Protein AF-A0A6V7VGF7-F1 (afdb_monomer_lite)

Foldseek 3Di:
DDDDDDDDDDDDDDPVPPPDDPPDPPPDDDDDDDDDDPPVVVVVVVVVVVVVVVVVVVVVVVVVVVVVVVVVVVVVVVVVVVVVVVVVVVVVVVVVVVVVVVVLVVLQCPQPVRVPDPDDDDSVVSVVSSVVVVVVVCVVVVVVPPDDDD

Radius of gyration: 42.79 Å; chains: 1; bounding box: 87×31×119 Å

Structure (mmCIF, N/CA/C/O backbone):
data_AF-A0A6V7VGF7-F1
#
_entry.id   AF-A0A6V7VGF7-F1
#
loop_
_atom_site.group_PDB
_atom_site.id
_atom_site.type_symbol
_atom_site.label_atom_id
_atom_site.label_alt_id
_atom_site.label_comp_id
_atom_site.label_asym_id
_atom_site.label_entity_id
_atom_site.label_seq_id
_atom_site.pdbx_PDB_ins_code
_atom_site.Cartn_x
_atom_site.Cartn_y
_atom_site.Cartn_z
_atom_site.occupancy
_atom_site.B_iso_or_equiv
_atom_site.auth_seq_id
_atom_site.auth_comp_id
_atom_site.auth_asym_id
_atom_site.auth_atom_id
_atom_site.pdbx_PDB_model_num
ATOM 1 N N . MET A 1 1 ? 44.207 3.862 8.317 1.00 45.53 1 MET A N 1
ATOM 2 C CA . MET A 1 1 ? 43.691 4.958 7.469 1.00 45.53 1 ME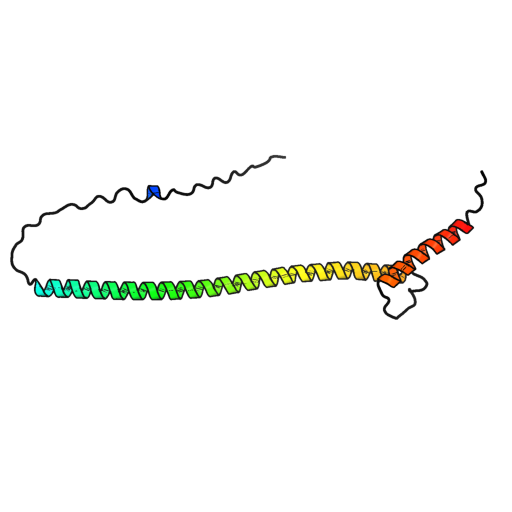T A CA 1
ATOM 3 C C . MET A 1 1 ? 44.856 5.539 6.685 1.00 45.53 1 MET A C 1
ATOM 5 O O . MET A 1 1 ? 45.534 6.426 7.179 1.00 45.53 1 MET A O 1
ATOM 9 N N . SER A 1 2 ? 45.141 4.986 5.508 1.00 40.09 2 SER A N 1
ATOM 10 C CA . SER A 1 2 ? 46.191 5.463 4.602 1.00 40.09 2 SER A CA 1
ATOM 11 C C . SER A 1 2 ? 45.536 5.858 3.277 1.00 40.09 2 SER A C 1
ATOM 13 O O . SER A 1 2 ? 45.080 5.012 2.512 1.00 40.09 2 SER A O 1
ATOM 15 N N . ASN A 1 3 ? 45.419 7.169 3.061 1.00 40.66 3 ASN A N 1
ATOM 16 C CA . ASN A 1 3 ? 44.815 7.776 1.879 1.00 40.66 3 ASN A CA 1
ATOM 17 C C . ASN A 1 3 ? 45.787 7.696 0.694 1.00 40.66 3 ASN A C 1
ATOM 19 O O . ASN A 1 3 ? 46.824 8.353 0.701 1.00 40.66 3 ASN A O 1
ATOM 23 N N . PHE A 1 4 ? 45.436 6.923 -0.334 1.00 44.09 4 PHE A N 1
ATOM 24 C CA . PHE A 1 4 ? 46.126 6.930 -1.623 1.00 44.09 4 PHE A CA 1
ATOM 25 C C . PHE A 1 4 ? 45.481 8.001 -2.519 1.00 44.09 4 PHE A C 1
ATOM 27 O O . PHE A 1 4 ? 44.422 7.787 -3.109 1.00 44.09 4 PHE A O 1
ATOM 34 N N . LEU A 1 5 ? 46.092 9.185 -2.578 1.00 41.75 5 LEU A N 1
ATOM 35 C CA . LEU A 1 5 ? 45.744 10.246 -3.526 1.00 41.75 5 LEU A CA 1
ATOM 36 C C . LEU A 1 5 ? 46.380 9.923 -4.887 1.00 41.75 5 LEU A C 1
ATOM 38 O O . LEU A 1 5 ? 47.570 10.140 -5.094 1.00 41.75 5 LEU A O 1
ATOM 42 N N . LEU A 1 6 ? 45.584 9.400 -5.820 1.00 41.28 6 LEU A N 1
ATOM 43 C CA . LEU A 1 6 ? 45.957 9.286 -7.231 1.00 41.28 6 LEU A CA 1
ATOM 44 C C . LEU A 1 6 ? 45.682 10.623 -7.934 1.00 41.28 6 LEU A C 1
ATOM 46 O O . LEU A 1 6 ? 44.540 10.964 -8.236 1.00 41.28 6 LEU A O 1
ATOM 50 N N . SER A 1 7 ? 46.752 11.378 -8.173 1.00 40.47 7 SER A N 1
ATOM 51 C CA . SER A 1 7 ? 46.784 12.543 -9.060 1.00 40.47 7 SER A CA 1
ATOM 52 C C . SER A 1 7 ? 46.670 12.082 -10.519 1.00 40.47 7 SER A C 1
ATOM 54 O O . SER A 1 7 ? 47.535 11.363 -11.017 1.00 40.47 7 SER A O 1
ATOM 56 N N . PHE A 1 8 ? 45.601 12.480 -11.212 1.00 38.31 8 PHE A N 1
ATOM 57 C CA . PHE A 1 8 ? 45.480 12.311 -12.660 1.00 38.31 8 PHE A CA 1
ATOM 58 C C . PHE A 1 8 ? 46.142 13.504 -13.363 1.00 38.31 8 PHE A C 1
ATOM 60 O O . PHE A 1 8 ? 45.561 14.583 -13.448 1.00 38.31 8 PHE A O 1
ATOM 67 N N . SER A 1 9 ? 47.355 13.303 -13.883 1.00 36.94 9 SER A N 1
ATOM 68 C CA . SER A 1 9 ? 48.012 14.246 -14.796 1.00 36.94 9 SER A CA 1
ATOM 69 C C . SER A 1 9 ? 47.499 14.021 -16.222 1.00 36.94 9 SER A C 1
ATOM 71 O O . SER A 1 9 ? 47.798 13.005 -16.848 1.00 36.94 9 SER A O 1
ATOM 73 N N . SER A 1 10 ? 46.701 14.953 -16.746 1.00 42.16 10 SER A N 1
ATOM 74 C CA . SER A 1 10 ? 46.307 14.983 -18.156 1.00 42.16 10 SER A CA 1
ATOM 75 C C . SER A 1 10 ? 47.349 15.755 -18.972 1.00 42.16 10 SER A C 1
ATOM 77 O O . SER A 1 10 ? 47.207 16.958 -19.193 1.00 42.16 10 SER A O 1
ATOM 79 N N . SER A 1 11 ? 48.399 15.075 -19.434 1.00 43.12 11 SER A N 1
ATOM 80 C CA . SER A 1 11 ? 49.256 15.614 -20.498 1.00 43.12 11 SER A CA 1
ATOM 81 C C . SER A 1 11 ? 48.555 15.437 -21.840 1.00 43.12 11 SER A C 1
ATOM 83 O O . SER A 1 11 ? 48.461 14.330 -22.367 1.00 43.12 11 SER A O 1
ATOM 85 N N . THR A 1 12 ? 48.042 16.534 -22.388 1.00 58.97 12 THR A N 1
ATOM 86 C CA . THR A 1 12 ? 47.686 16.602 -23.808 1.00 58.97 12 THR A CA 1
ATOM 87 C C . THR A 1 12 ? 48.942 17.002 -24.583 1.00 58.97 12 THR A C 1
ATOM 89 O O . THR A 1 12 ? 49.623 17.944 -24.174 1.00 58.97 12 THR A O 1
ATOM 92 N N . PRO A 1 13 ? 49.309 16.314 -25.675 1.00 44.66 13 PRO A N 1
ATOM 93 C CA . PRO A 1 13 ? 50.397 16.793 -26.507 1.00 44.66 13 PRO A CA 1
ATOM 94 C C . PRO A 1 13 ? 49.894 17.987 -27.327 1.00 44.66 13 PRO A C 1
ATOM 96 O O . PRO A 1 13 ? 48.942 17.878 -28.099 1.00 44.66 13 PRO A O 1
ATOM 99 N N . SER A 1 14 ? 50.535 19.138 -27.121 1.00 53.28 14 SER A N 1
ATOM 100 C CA . SER A 1 14 ? 50.366 20.353 -27.921 1.00 53.28 14 SER A CA 1
ATOM 101 C C . SER A 1 14 ? 50.618 20.071 -29.408 1.00 53.28 14 SER A C 1
ATOM 103 O O . SER A 1 14 ? 51.588 19.401 -29.770 1.00 53.28 14 SER A O 1
ATOM 105 N N . LEU A 1 15 ? 49.785 20.654 -30.277 1.00 48.59 15 LEU A N 1
ATOM 106 C CA . LEU A 1 15 ? 49.845 20.538 -31.742 1.00 48.59 15 LEU A CA 1
ATOM 107 C C . LEU A 1 15 ? 51.167 21.062 -32.352 1.00 48.59 15 LEU A C 1
ATOM 109 O O . LEU A 1 15 ? 51.440 20.848 -33.530 1.00 48.59 15 LEU A O 1
ATOM 113 N N . SER A 1 16 ? 52.012 21.718 -31.552 1.00 50.66 16 SER A N 1
ATOM 114 C CA . SER A 1 16 ? 53.312 22.258 -31.957 1.00 50.66 16 SER A CA 1
ATOM 115 C C . SER A 1 16 ? 54.412 21.205 -32.174 1.00 50.66 16 SER A C 1
ATOM 117 O O . SER A 1 16 ? 55.435 21.534 -32.765 1.00 50.66 16 SER A O 1
ATOM 119 N N . HIS A 1 17 ? 54.232 19.948 -31.744 1.00 45.91 17 HIS A N 1
A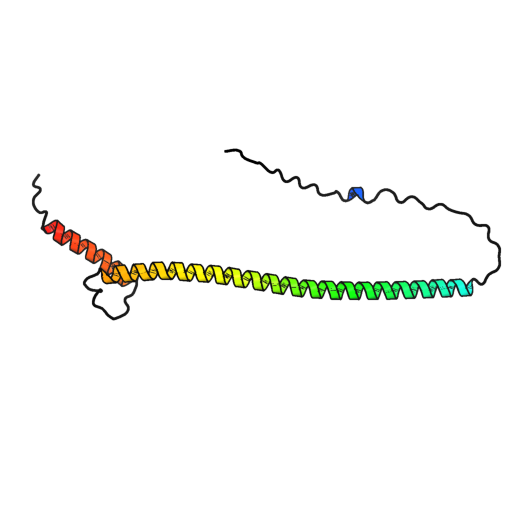TOM 120 C CA . HIS A 1 17 ? 55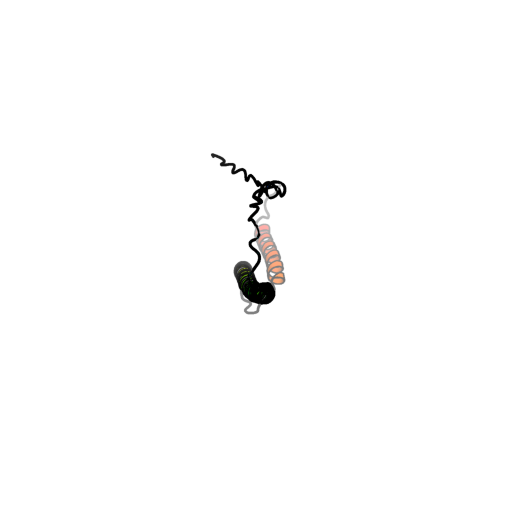.284 18.917 -31.837 1.00 45.91 17 HIS A CA 1
ATOM 121 C C . HIS A 1 17 ? 55.287 18.117 -33.162 1.00 45.91 17 HIS A C 1
ATOM 123 O O . HIS A 1 17 ? 56.149 17.263 -33.359 1.00 45.91 17 HIS A O 1
ATOM 129 N N . LEU A 1 18 ? 54.353 18.364 -34.093 1.00 47.75 18 LEU A N 1
ATOM 130 C CA . LEU A 1 18 ? 54.224 17.553 -35.320 1.00 47.75 18 LEU A CA 1
ATOM 131 C C . LEU A 1 18 ? 54.753 18.206 -36.607 1.00 47.75 18 LEU A C 1
ATOM 133 O O . LEU A 1 18 ? 54.643 17.606 -37.672 1.00 47.75 18 LEU A O 1
ATOM 137 N N . LEU A 1 19 ? 55.313 19.416 -36.533 1.00 50.28 19 LEU A N 1
ATOM 138 C CA . LEU A 1 19 ? 55.661 20.197 -37.728 1.00 50.28 19 LEU A CA 1
ATOM 139 C C . LEU A 1 19 ? 57.151 20.444 -37.949 1.00 50.28 19 LEU A C 1
ATOM 141 O O . LEU A 1 19 ? 57.502 21.175 -38.870 1.00 50.28 19 LEU A O 1
ATOM 145 N N . LEU A 1 20 ? 58.043 19.805 -37.192 1.00 43.88 20 LEU A N 1
ATOM 146 C CA . LEU A 1 20 ? 59.470 19.932 -37.452 1.00 43.88 20 LEU A CA 1
ATOM 147 C C . LEU A 1 20 ? 60.082 18.626 -37.964 1.00 43.88 20 LEU A C 1
ATOM 149 O O . LEU A 1 20 ? 60.143 17.614 -37.275 1.00 43.88 20 LEU A O 1
ATOM 153 N N . THR A 1 21 ? 60.635 18.754 -39.170 1.00 47.44 21 THR A N 1
ATOM 154 C CA . THR A 1 21 ? 61.718 17.959 -39.760 1.00 47.44 21 THR A CA 1
ATOM 155 C C . THR A 1 21 ? 61.304 16.701 -40.522 1.00 47.44 21 THR A C 1
ATOM 157 O O . THR A 1 21 ? 61.441 15.574 -40.068 1.00 47.44 21 THR A O 1
ATOM 160 N N . ASN A 1 22 ? 60.919 16.892 -41.784 1.00 44.75 22 ASN A N 1
ATOM 161 C CA . ASN A 1 22 ? 61.350 15.950 -42.813 1.00 44.75 22 ASN A CA 1
ATOM 162 C C . ASN A 1 22 ? 62.063 16.728 -43.925 1.00 44.75 22 ASN A C 1
ATOM 164 O O . ASN A 1 22 ? 61.556 16.930 -45.024 1.00 44.75 22 ASN A O 1
ATOM 168 N N . ASN A 1 23 ? 63.250 17.232 -43.574 1.00 52.88 23 ASN A N 1
ATOM 169 C CA . ASN A 1 23 ? 64.247 17.698 -44.528 1.00 52.88 23 ASN A CA 1
ATOM 170 C C . ASN A 1 23 ? 64.978 16.468 -45.063 1.00 52.88 23 ASN A C 1
ATOM 172 O O . ASN A 1 23 ? 65.856 15.949 -44.384 1.00 52.88 23 ASN A O 1
ATOM 176 N N . ASN A 1 24 ? 64.611 15.998 -46.254 1.00 47.72 24 ASN A N 1
ATOM 177 C CA . ASN A 1 24 ? 65.467 15.135 -47.072 1.00 47.72 24 ASN A CA 1
ATOM 178 C C . ASN A 1 24 ? 65.001 15.144 -48.536 1.00 47.72 24 ASN A C 1
ATOM 180 O O . ASN A 1 24 ? 64.617 14.123 -49.097 1.00 47.72 24 ASN A O 1
ATOM 184 N N . PHE A 1 25 ? 65.065 16.310 -49.179 1.00 40.72 25 PHE A N 1
ATOM 185 C CA . PHE A 1 25 ? 65.229 16.358 -50.631 1.00 40.72 25 PHE A CA 1
ATOM 186 C C . PHE A 1 25 ? 66.725 16.498 -50.922 1.00 40.72 25 PHE A C 1
ATOM 188 O O . PHE A 1 25 ? 67.271 17.597 -50.973 1.00 40.72 25 PHE A O 1
ATOM 195 N N . LYS A 1 26 ? 67.415 15.361 -51.064 1.00 39.53 26 LYS A N 1
ATOM 196 C CA . LYS A 1 26 ? 68.709 15.335 -51.750 1.00 39.53 26 LYS A CA 1
ATOM 197 C C . LYS A 1 26 ? 68.426 15.507 -53.241 1.00 39.53 26 LYS A C 1
ATOM 199 O O . LYS A 1 26 ? 67.908 14.593 -53.875 1.00 39.53 26 LYS A O 1
ATOM 204 N N . SER A 1 27 ? 68.754 16.673 -53.790 1.00 34.72 27 SER A N 1
ATOM 205 C CA . SER A 1 27 ? 68.818 16.879 -55.237 1.00 34.72 27 SER A CA 1
ATOM 206 C C . SER A 1 27 ? 69.985 16.071 -55.803 1.00 34.72 27 SER A C 1
ATOM 208 O O . SER A 1 27 ? 71.132 16.507 -55.757 1.00 34.72 27 SER A O 1
ATOM 210 N N . THR A 1 28 ? 69.703 14.875 -56.311 1.00 38.47 28 THR A N 1
ATOM 211 C CA . THR A 1 28 ? 70.630 14.138 -57.173 1.00 38.47 28 THR A CA 1
ATOM 212 C C . THR A 1 28 ? 70.429 14.635 -58.601 1.00 38.47 28 THR A C 1
ATOM 214 O O . THR A 1 28 ? 69.433 14.318 -59.246 1.00 38.47 28 THR A O 1
ATOM 217 N N . THR A 1 29 ? 71.364 15.443 -59.091 1.00 45.56 29 THR A N 1
ATOM 218 C CA . THR A 1 29 ? 71.478 15.798 -60.507 1.00 45.56 29 THR A CA 1
ATOM 219 C C . THR A 1 29 ? 71.980 14.579 -61.285 1.00 45.56 29 THR A C 1
ATOM 221 O O . THR A 1 29 ? 73.135 14.181 -61.155 1.00 45.56 29 THR A O 1
ATOM 224 N N . ILE A 1 30 ? 71.103 13.957 -62.079 1.00 42.22 30 ILE A N 1
ATOM 225 C CA . ILE A 1 30 ? 71.471 12.910 -63.045 1.00 42.22 30 ILE A CA 1
ATOM 226 C C . ILE A 1 30 ? 71.705 13.578 -64.413 1.00 42.22 30 ILE A C 1
ATOM 228 O O . ILE A 1 30 ? 70.850 14.357 -64.841 1.00 42.22 30 ILE A O 1
ATOM 232 N N . PRO A 1 31 ? 72.830 13.311 -65.110 1.00 45.75 31 PRO A N 1
ATOM 233 C CA . PRO A 1 31 ? 73.072 13.839 -66.448 1.00 45.75 31 PRO A CA 1
ATOM 234 C C . PRO A 1 31 ? 72.110 13.198 -67.458 1.00 45.75 31 PRO A C 1
ATOM 236 O O . PRO A 1 31 ? 71.947 11.980 -67.507 1.00 45.75 31 PRO A O 1
ATOM 239 N N . ILE A 1 32 ? 71.457 14.043 -68.254 1.00 41.00 32 ILE A N 1
ATOM 240 C CA . ILE A 1 32 ? 70.443 13.657 -69.237 1.00 41.00 32 ILE A CA 1
ATOM 241 C C . ILE A 1 32 ? 71.150 13.070 -70.465 1.00 41.00 32 ILE A C 1
ATOM 243 O O . ILE A 1 32 ? 71.753 13.807 -71.242 1.00 41.00 32 ILE A O 1
ATOM 247 N N . ASN A 1 33 ? 71.059 11.751 -70.648 1.00 47.06 33 ASN A N 1
ATOM 248 C CA . ASN A 1 33 ? 71.313 11.104 -71.933 1.00 47.06 33 ASN A CA 1
ATOM 249 C C . ASN A 1 33 ? 69.996 11.102 -72.726 1.00 47.06 33 ASN A C 1
ATOM 251 O O . ASN A 1 33 ? 69.003 10.513 -72.297 1.00 47.06 33 ASN A O 1
ATOM 255 N N . GLN A 1 34 ? 69.961 11.847 -73.830 1.00 51.09 34 GLN A N 1
ATOM 256 C CA . GLN A 1 34 ? 68.778 12.027 -74.667 1.00 51.09 34 GLN A CA 1
ATOM 257 C C . GLN A 1 34 ? 68.594 10.812 -75.573 1.00 51.09 34 GLN A C 1
ATOM 259 O O . GLN A 1 34 ? 69.282 10.696 -76.582 1.00 51.09 34 GLN A O 1
ATOM 264 N N . ASN A 1 35 ? 67.675 9.925 -75.197 1.00 55.50 35 ASN A N 1
ATOM 265 C CA . ASN A 1 35 ? 66.763 9.191 -76.081 1.00 55.50 35 ASN A CA 1
ATOM 266 C C . ASN A 1 35 ? 66.119 8.073 -75.267 1.00 55.50 35 ASN A C 1
ATOM 268 O O . ASN A 1 35 ? 66.776 7.063 -75.101 1.00 55.50 35 ASN A O 1
ATOM 272 N N . GLU A 1 36 ? 64.877 8.253 -74.790 1.00 50.25 36 GLU A N 1
ATOM 273 C CA . GLU A 1 36 ? 63.822 7.218 -74.738 1.00 50.25 36 GLU A CA 1
ATOM 274 C C . GLU A 1 36 ? 62.438 7.879 -74.505 1.00 50.25 36 GLU A C 1
ATOM 276 O O . GLU A 1 36 ? 62.134 8.413 -73.444 1.00 50.25 36 GLU A O 1
ATOM 281 N N . ASN A 1 37 ? 61.615 7.880 -75.559 1.00 62.22 37 ASN A N 1
ATOM 282 C CA . ASN A 1 37 ? 60.141 7.867 -75.588 1.00 62.22 37 ASN A CA 1
ATOM 283 C C . ASN A 1 37 ? 59.342 8.621 -74.487 1.00 62.22 37 ASN A C 1
ATOM 285 O O . ASN A 1 37 ? 58.584 8.031 -73.711 1.00 62.22 37 ASN A O 1
ATOM 289 N N . TYR A 1 38 ? 59.420 9.956 -74.487 1.00 54.00 38 TYR A N 1
ATOM 290 C CA . TYR A 1 38 ? 58.645 10.843 -73.600 1.00 54.00 38 TYR A CA 1
ATOM 291 C C . TYR A 1 38 ? 57.116 10.646 -73.673 1.00 54.00 38 TYR A C 1
ATOM 293 O O . TYR A 1 38 ? 56.429 10.772 -72.659 1.00 54.00 38 TYR A O 1
ATOM 301 N N . SER A 1 39 ? 56.560 10.288 -74.835 1.00 59.03 39 SER A N 1
ATOM 302 C CA . SER A 1 39 ? 55.110 10.089 -74.997 1.00 59.03 39 SER A CA 1
ATOM 303 C C . SER A 1 39 ? 54.584 8.872 -74.233 1.00 59.03 39 SER A C 1
ATOM 305 O O . SER A 1 39 ? 53.457 8.891 -73.739 1.00 59.03 39 SER A O 1
ATOM 307 N N . GLN A 1 40 ? 55.396 7.824 -74.096 1.00 61.19 40 GLN A N 1
ATOM 308 C CA . GLN A 1 40 ? 55.020 6.620 -73.360 1.00 61.19 40 GLN A CA 1
ATOM 309 C C . GLN A 1 40 ? 55.112 6.838 -71.843 1.00 61.19 40 GLN A C 1
ATOM 311 O O . GLN A 1 40 ? 54.259 6.356 -71.096 1.00 61.19 40 GLN A O 1
ATOM 316 N N . ILE A 1 41 ? 56.082 7.639 -71.387 1.00 66.19 41 ILE A N 1
ATOM 317 C CA . ILE A 1 41 ? 56.223 8.026 -69.977 1.00 66.19 41 ILE A CA 1
ATOM 318 C C . ILE A 1 41 ? 55.027 8.871 -69.514 1.00 66.19 41 ILE A C 1
ATOM 320 O O . ILE A 1 41 ? 54.445 8.564 -68.475 1.00 66.19 41 ILE A O 1
ATOM 324 N N . GLU A 1 42 ? 54.587 9.860 -70.296 1.00 67.06 42 GLU A N 1
ATOM 325 C CA . GLU A 1 42 ? 53.407 10.678 -69.960 1.00 67.06 42 GLU A CA 1
ATOM 326 C C . GLU A 1 42 ? 52.116 9.845 -69.860 1.00 67.06 42 GLU A C 1
ATOM 328 O O . GLU A 1 42 ? 51.308 10.025 -68.944 1.00 67.06 42 GLU A O 1
ATOM 333 N N . GLN A 1 43 ? 51.937 8.853 -70.740 1.00 69.19 43 GLN A N 1
ATOM 334 C CA . GLN A 1 43 ? 50.798 7.928 -70.665 1.00 69.19 43 GLN A CA 1
ATOM 335 C C . GLN A 1 43 ? 50.855 7.032 -69.418 1.00 69.19 43 GLN A C 1
ATOM 337 O O . GLN A 1 43 ? 49.828 6.783 -68.773 1.00 69.19 43 GLN A O 1
ATOM 342 N N . ILE A 1 44 ? 52.048 6.573 -69.034 1.00 75.38 44 ILE A N 1
ATOM 343 C CA . ILE A 1 44 ? 52.255 5.783 -67.814 1.00 75.38 44 ILE A CA 1
ATOM 344 C C . ILE A 1 44 ? 51.982 6.638 -66.571 1.00 75.38 44 ILE A C 1
ATOM 346 O O . ILE A 1 44 ? 51.291 6.187 -65.659 1.00 75.38 44 ILE A O 1
ATOM 350 N N . VAL A 1 45 ? 52.464 7.880 -66.528 1.00 79.25 45 VAL A N 1
ATOM 351 C CA . VAL A 1 45 ? 52.231 8.792 -65.398 1.00 79.25 45 VAL A CA 1
ATOM 352 C C . VAL A 1 45 ? 50.744 9.133 -65.274 1.00 79.25 45 VAL A C 1
ATOM 354 O O . VAL A 1 45 ? 50.177 9.006 -64.185 1.00 79.25 45 VAL A O 1
ATOM 357 N N . SER A 1 46 ? 50.080 9.467 -66.384 1.00 73.12 46 SER A N 1
ATOM 358 C CA . SER A 1 46 ? 48.646 9.785 -66.409 1.00 73.12 46 SER A CA 1
ATOM 359 C C . SER A 1 46 ? 47.778 8.590 -65.994 1.00 73.12 46 SER A C 1
ATOM 361 O O . SER A 1 46 ? 46.909 8.717 -65.126 1.00 73.12 46 SER A O 1
ATOM 363 N N . SER A 1 47 ? 48.063 7.389 -66.508 1.00 73.25 47 SER A N 1
ATOM 364 C CA . SER A 1 47 ? 47.348 6.167 -66.106 1.00 73.25 47 SER A CA 1
ATOM 365 C C . SER A 1 47 ? 47.604 5.793 -64.642 1.00 73.25 47 SER A C 1
ATOM 367 O O . SER A 1 47 ? 46.678 5.390 -63.930 1.00 73.25 47 SER A O 1
ATOM 369 N N . LYS A 1 48 ? 48.825 5.987 -64.132 1.00 80.25 48 LYS A N 1
ATOM 370 C CA . LYS A 1 48 ? 49.156 5.752 -62.718 1.00 80.25 48 LYS A CA 1
ATOM 371 C C . LYS A 1 48 ? 48.442 6.747 -61.800 1.00 80.25 48 LYS A C 1
ATOM 373 O O . LYS A 1 48 ? 47.913 6.339 -60.765 1.00 80.25 48 LYS A O 1
ATOM 378 N N . PHE A 1 49 ? 48.332 8.013 -62.206 1.00 71.06 49 PHE A N 1
ATOM 379 C CA . PHE A 1 49 ? 47.572 9.036 -61.483 1.00 71.06 49 PHE A CA 1
ATOM 380 C C . PHE A 1 49 ? 46.065 8.737 -61.468 1.00 71.06 49 PHE A C 1
ATOM 382 O O . PHE A 1 49 ? 45.412 8.850 -60.428 1.00 71.06 49 PHE A O 1
ATOM 389 N N . GLN A 1 50 ? 45.494 8.290 -62.588 1.00 72.44 50 GLN A N 1
ATOM 390 C CA . GLN A 1 50 ? 44.086 7.882 -62.653 1.00 72.44 50 GLN A CA 1
ATOM 391 C C . GLN A 1 50 ? 43.796 6.665 -61.765 1.00 72.44 50 GLN A C 1
ATOM 393 O O . GLN A 1 50 ? 42.800 6.652 -61.036 1.00 72.44 50 GLN A O 1
ATOM 398 N N . ASN A 1 51 ? 44.688 5.672 -61.765 1.00 75.94 51 ASN A N 1
ATOM 399 C CA . ASN A 1 51 ? 44.572 4.496 -60.906 1.00 75.94 51 ASN A CA 1
ATOM 400 C C . ASN A 1 51 ? 44.680 4.852 -59.418 1.00 75.94 51 ASN A C 1
ATOM 402 O O . ASN A 1 51 ? 43.881 4.359 -58.619 1.00 75.94 51 ASN A O 1
ATOM 406 N N . LEU A 1 52 ? 45.592 5.757 -59.049 1.00 72.50 52 LEU A N 1
ATOM 407 C CA . LEU A 1 52 ? 45.712 6.249 -57.676 1.00 72.50 52 LEU A CA 1
ATOM 408 C C . LEU A 1 52 ? 44.428 6.961 -57.224 1.00 72.50 52 LEU A C 1
ATOM 410 O O . LEU A 1 52 ? 43.884 6.641 -56.169 1.00 72.50 52 LEU A O 1
ATOM 414 N N . ASN A 1 53 ? 43.878 7.847 -58.057 1.00 74.62 53 ASN A N 1
ATOM 415 C CA . ASN A 1 53 ? 42.623 8.542 -57.759 1.00 74.62 53 ASN A CA 1
ATOM 416 C C . ASN A 1 53 ? 41.430 7.588 -57.629 1.00 74.62 53 ASN A C 1
ATOM 418 O O . ASN A 1 53 ? 40.567 7.776 -56.769 1.00 74.62 53 ASN A O 1
ATOM 422 N N . LYS A 1 54 ? 41.368 6.549 -58.468 1.00 77.56 54 LYS A N 1
ATOM 423 C CA . LYS A 1 54 ? 40.334 5.512 -58.380 1.00 77.56 54 LYS A CA 1
ATOM 424 C C . LYS A 1 54 ? 40.462 4.719 -57.078 1.00 77.56 54 LYS A C 1
ATOM 426 O O . LYS A 1 54 ? 39.449 4.447 -56.437 1.00 77.56 54 LYS A O 1
ATOM 431 N N . ASN A 1 55 ? 41.687 4.406 -56.662 1.00 78.06 55 ASN A N 1
ATOM 432 C CA . ASN A 1 55 ? 41.942 3.689 -55.418 1.00 78.06 55 ASN A CA 1
ATOM 433 C C . ASN A 1 55 ? 41.561 4.529 -54.183 1.00 78.06 55 ASN A C 1
ATOM 435 O O . ASN A 1 55 ? 40.783 4.065 -53.355 1.00 78.06 55 ASN A O 1
ATOM 439 N N . ILE A 1 56 ? 41.964 5.806 -54.136 1.00 81.56 56 ILE A N 1
ATOM 440 C CA . ILE A 1 56 ? 41.597 6.744 -53.056 1.00 81.56 56 ILE A CA 1
ATOM 441 C C . ILE A 1 56 ? 40.071 6.882 -52.936 1.00 81.56 56 ILE A C 1
ATOM 443 O O . ILE A 1 56 ? 39.515 6.813 -51.839 1.00 81.56 56 ILE A O 1
ATOM 447 N N . LYS A 1 57 ? 39.360 7.031 -54.063 1.00 84.56 57 LYS A N 1
ATOM 448 C CA . LYS A 1 57 ? 37.887 7.099 -54.062 1.00 84.56 57 LYS A CA 1
ATOM 449 C C . LYS A 1 57 ? 37.261 5.826 -53.484 1.00 84.56 57 LYS A C 1
ATOM 451 O O . LYS A 1 57 ? 36.325 5.918 -52.690 1.00 84.56 57 LYS A O 1
ATOM 456 N N . ASN A 1 58 ? 37.781 4.654 -53.846 1.00 77.44 58 ASN A N 1
ATOM 457 C CA . ASN A 1 58 ? 37.293 3.374 -53.331 1.00 77.44 58 ASN A CA 1
ATOM 458 C C . ASN A 1 58 ? 37.567 3.219 -51.828 1.00 77.44 58 ASN A C 1
ATOM 460 O O . ASN A 1 58 ? 36.694 2.754 -51.092 1.00 77.44 58 ASN A O 1
ATOM 464 N N . GLU A 1 59 ? 38.734 3.657 -51.359 1.00 80.12 59 GLU A N 1
ATOM 465 C CA . GLU A 1 59 ? 39.108 3.640 -49.945 1.00 80.12 59 GLU A CA 1
ATOM 466 C C . GLU A 1 59 ? 38.194 4.548 -49.109 1.00 80.12 59 GLU A C 1
ATOM 468 O O . GLU A 1 59 ? 37.623 4.095 -48.117 1.00 80.12 59 GLU A O 1
ATOM 473 N N . ILE A 1 60 ? 37.925 5.777 -49.564 1.00 77.44 60 ILE A N 1
ATOM 474 C CA . ILE A 1 60 ? 36.986 6.705 -48.904 1.00 77.44 60 ILE A CA 1
ATOM 475 C C . ILE A 1 60 ? 35.572 6.109 -48.826 1.00 77.44 60 ILE A C 1
ATOM 477 O O . ILE A 1 60 ? 34.901 6.201 -47.793 1.00 77.44 60 ILE A O 1
ATOM 481 N N . ILE A 1 61 ? 35.097 5.476 -49.903 1.00 77.00 61 ILE A N 1
ATOM 482 C CA . ILE A 1 61 ? 33.784 4.815 -49.923 1.00 77.00 61 ILE A CA 1
ATOM 483 C C . ILE A 1 61 ? 33.743 3.664 -48.909 1.00 77.00 61 ILE A C 1
ATOM 485 O O . ILE A 1 61 ? 32.750 3.514 -48.190 1.00 77.00 61 ILE A O 1
ATOM 489 N N . ASN A 1 62 ? 34.806 2.867 -48.822 1.00 73.56 62 ASN A N 1
ATOM 490 C CA . ASN A 1 62 ? 34.887 1.742 -47.894 1.00 73.56 62 ASN A CA 1
ATOM 491 C C . ASN A 1 62 ? 34.979 2.205 -46.433 1.00 73.56 62 ASN A C 1
ATOM 493 O O . ASN A 1 62 ? 34.237 1.691 -45.593 1.00 73.56 62 ASN A O 1
ATOM 497 N N . LEU A 1 63 ? 35.774 3.240 -46.146 1.00 69.12 63 LEU A N 1
ATOM 498 C CA . LEU A 1 63 ? 35.848 3.875 -44.828 1.00 69.12 63 LEU A CA 1
ATOM 499 C C . LEU A 1 63 ? 34.478 4.423 -44.399 1.00 69.12 63 LEU A C 1
ATOM 501 O O . LEU A 1 63 ? 34.026 4.157 -43.286 1.00 69.12 63 LEU A O 1
ATOM 505 N N . ASN A 1 64 ? 33.749 5.093 -45.296 1.00 68.19 64 ASN A N 1
ATOM 506 C CA . ASN A 1 64 ? 32.404 5.608 -45.011 1.00 68.19 64 ASN A CA 1
ATOM 507 C C . ASN A 1 64 ? 31.354 4.502 -44.796 1.00 68.19 64 ASN A C 1
ATOM 509 O O . ASN A 1 64 ? 30.447 4.646 -43.968 1.00 68.19 64 ASN A O 1
ATOM 513 N N . LYS A 1 65 ? 31.466 3.373 -45.506 1.00 68.38 65 LYS A N 1
ATOM 514 C CA . LYS A 1 65 ? 30.620 2.192 -45.259 1.00 68.38 65 LYS A CA 1
ATOM 515 C C . LYS A 1 65 ? 30.910 1.589 -43.881 1.00 68.38 65 LYS A C 1
ATOM 517 O O . LYS A 1 65 ? 29.970 1.266 -43.147 1.00 68.38 65 LYS A O 1
ATOM 522 N N . GLN A 1 66 ? 32.184 1.505 -43.500 1.00 62.31 66 GLN A N 1
ATOM 523 C CA . GLN A 1 66 ? 32.616 0.964 -42.211 1.00 62.31 66 GLN A CA 1
ATOM 524 C C . GLN A 1 66 ? 32.213 1.870 -41.034 1.00 62.31 66 GLN A C 1
ATOM 526 O O . GLN A 1 66 ? 31.656 1.385 -40.045 1.00 62.31 66 GLN A O 1
ATOM 531 N N . THR A 1 67 ? 32.382 3.193 -41.150 1.00 57.84 67 THR A N 1
ATOM 532 C CA . THR A 1 67 ? 31.965 4.147 -40.104 1.00 57.84 67 THR A CA 1
ATOM 533 C C . THR A 1 67 ? 30.449 4.141 -39.884 1.00 57.84 67 THR A C 1
ATOM 535 O O . THR A 1 67 ? 29.986 4.187 -38.738 1.00 57.84 67 THR A O 1
ATOM 538 N N . LYS A 1 68 ? 29.648 4.005 -40.951 1.00 61.19 68 LYS A N 1
ATOM 539 C CA . LYS A 1 68 ? 28.182 3.912 -40.855 1.00 61.19 68 LYS A CA 1
ATOM 540 C C . LYS A 1 68 ? 27.733 2.636 -40.137 1.00 61.19 68 LYS A C 1
ATOM 542 O O . LYS A 1 68 ? 26.856 2.713 -39.274 1.00 61.19 68 LYS A O 1
ATOM 547 N N . PHE A 1 69 ? 28.351 1.492 -40.441 1.00 57.50 69 PHE A N 1
ATOM 548 C CA . PHE A 1 69 ? 28.066 0.213 -39.780 1.00 57.50 69 PHE A CA 1
ATOM 549 C C . PHE A 1 69 ? 28.414 0.254 -38.283 1.00 57.50 69 PHE A C 1
ATOM 551 O O . PHE A 1 69 ? 27.583 -0.099 -37.443 1.00 57.50 69 PHE A O 1
ATOM 558 N N . ASN A 1 70 ? 29.575 0.812 -37.929 1.00 57.81 70 ASN A N 1
ATOM 559 C CA . ASN A 1 70 ? 29.996 0.967 -36.534 1.00 57.81 70 ASN A CA 1
ATOM 560 C C . ASN A 1 70 ? 29.070 1.914 -35.744 1.00 57.81 70 ASN A C 1
ATOM 562 O O . ASN A 1 70 ? 28.718 1.620 -34.600 1.00 57.81 70 ASN A O 1
ATOM 566 N N . ARG A 1 71 ? 28.574 2.999 -36.361 1.00 57.78 71 ARG A N 1
ATOM 567 C CA . ARG A 1 71 ? 27.600 3.920 -35.736 1.00 57.78 71 ARG A CA 1
ATOM 568 C C . ARG A 1 71 ? 26.236 3.271 -35.470 1.00 57.78 71 ARG A C 1
ATOM 570 O O . ARG A 1 71 ? 25.535 3.662 -34.539 1.00 57.78 71 ARG A O 1
ATOM 577 N N . LEU A 1 72 ? 25.831 2.303 -36.289 1.00 54.59 72 LEU A N 1
ATOM 578 C CA . LEU A 1 72 ? 24.585 1.551 -36.101 1.00 54.59 72 LEU A CA 1
ATOM 579 C C . LEU A 1 72 ? 24.721 0.520 -34.971 1.00 54.59 72 LEU A C 1
ATOM 581 O O . LEU A 1 72 ? 23.785 0.352 -34.186 1.00 54.59 72 LEU A O 1
ATOM 585 N N . GLN A 1 73 ? 25.885 -0.123 -34.850 1.00 56.66 73 GLN A N 1
ATOM 586 C CA . GLN A 1 73 ? 26.153 -1.091 -33.786 1.00 56.66 73 GLN 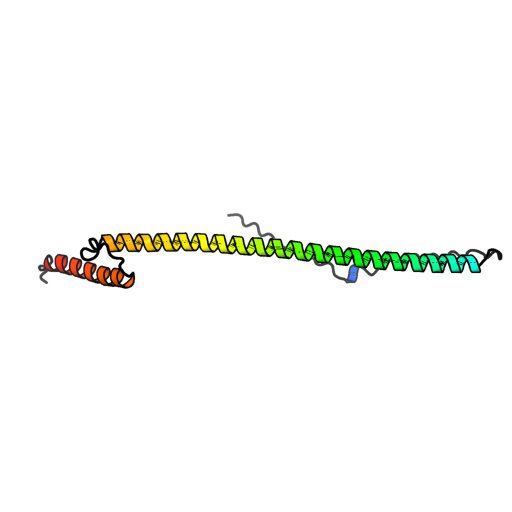A CA 1
ATOM 587 C C . GLN A 1 73 ? 26.253 -0.438 -32.401 1.00 56.66 73 GLN A C 1
ATOM 589 O O . GLN A 1 73 ? 25.628 -0.923 -31.457 1.00 56.66 73 GLN A O 1
ATOM 594 N N . THR A 1 74 ? 26.939 0.703 -32.279 1.00 55.47 74 THR A N 1
ATOM 595 C CA . THR A 1 74 ? 27.049 1.436 -31.002 1.00 55.47 74 THR A CA 1
ATOM 596 C C . THR A 1 74 ? 25.710 2.012 -30.539 1.00 55.47 74 THR A C 1
ATOM 598 O O . THR A 1 74 ? 25.392 1.974 -29.353 1.00 55.47 74 THR A O 1
ATOM 601 N N . LYS A 1 75 ? 24.853 2.473 -31.459 1.00 58.16 75 LYS A N 1
ATOM 602 C CA . LYS A 1 75 ? 23.503 2.948 -31.108 1.00 58.16 75 LYS A CA 1
ATOM 603 C C . LYS A 1 75 ? 22.603 1.833 -30.569 1.00 58.16 75 LYS A C 1
ATOM 605 O O . LYS A 1 75 ? 21.869 2.076 -29.613 1.00 58.16 75 LYS A O 1
ATOM 610 N N . LYS A 1 76 ? 22.666 0.622 -31.137 1.00 59.31 76 LYS A N 1
ATOM 611 C CA . LYS A 1 76 ? 21.873 -0.533 -30.673 1.00 59.31 76 LYS A CA 1
ATOM 612 C C . LYS A 1 76 ? 22.313 -1.021 -29.288 1.00 59.31 76 LYS A C 1
ATOM 614 O O . LYS A 1 76 ? 21.464 -1.318 -28.449 1.00 59.31 76 LYS A O 1
ATOM 619 N N . THR A 1 77 ? 23.617 -1.070 -29.016 1.00 59.78 77 THR A N 1
ATOM 620 C CA . THR A 1 77 ? 24.144 -1.504 -27.709 1.00 59.78 77 THR A CA 1
ATOM 621 C C . THR A 1 77 ? 23.888 -0.482 -26.603 1.00 59.78 77 THR A C 1
ATOM 623 O O . THR A 1 77 ? 23.501 -0.872 -25.499 1.00 59.78 77 THR A O 1
ATOM 626 N N . ILE A 1 78 ? 24.006 0.818 -26.894 1.00 60.62 78 ILE A N 1
ATOM 627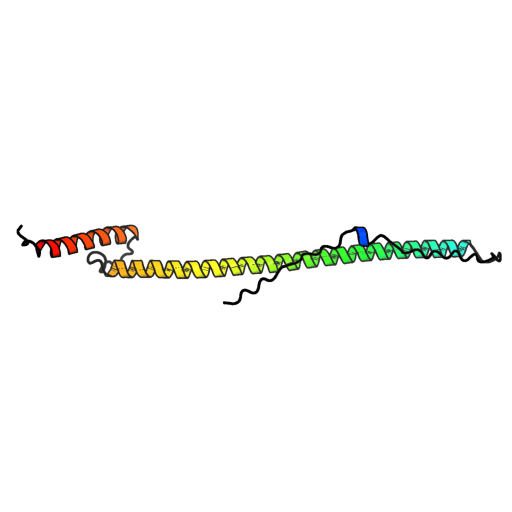 C CA . ILE A 1 78 ? 23.675 1.889 -25.939 1.00 60.62 78 ILE A CA 1
ATOM 628 C C . ILE A 1 78 ? 22.179 1.866 -25.594 1.00 60.62 78 ILE A C 1
ATOM 630 O O . ILE A 1 78 ? 21.837 1.899 -24.415 1.00 60.62 78 ILE A O 1
ATOM 634 N N . GLN A 1 79 ? 21.293 1.721 -26.587 1.00 60.75 79 GLN A N 1
ATOM 635 C CA . GLN A 1 79 ? 19.845 1.606 -26.351 1.00 60.75 79 GLN A CA 1
ATOM 636 C C . GLN A 1 79 ? 19.483 0.365 -25.520 1.00 60.75 79 GLN A C 1
ATOM 638 O O . GLN A 1 79 ? 18.687 0.446 -24.589 1.00 60.75 79 GLN A O 1
ATOM 643 N N . LYS A 1 80 ? 20.116 -0.785 -25.775 1.00 63.06 80 LYS A N 1
ATOM 644 C CA . LYS A 1 80 ? 19.904 -1.996 -24.964 1.00 63.06 80 LYS A CA 1
ATOM 645 C C . LYS A 1 80 ? 20.378 -1.813 -23.510 1.00 63.06 80 LYS A C 1
ATOM 647 O O . LYS A 1 80 ? 19.720 -2.267 -22.571 1.00 63.06 80 LYS A O 1
ATOM 652 N N . LYS A 1 81 ? 21.496 -1.110 -23.295 1.00 64.12 81 LYS A N 1
ATOM 653 C CA . LYS A 1 81 ? 22.025 -0.802 -21.953 1.00 64.12 81 LYS A CA 1
ATOM 654 C C . LYS A 1 81 ? 21.127 0.169 -21.175 1.00 64.12 81 LYS A C 1
ATOM 656 O O . LYS A 1 81 ? 20.967 0.008 -19.967 1.00 64.12 81 LYS A O 1
ATOM 661 N N . THR A 1 82 ? 20.525 1.160 -21.833 1.00 66.56 82 THR A N 1
ATOM 662 C CA . THR A 1 82 ? 19.602 2.091 -21.164 1.00 66.56 82 THR A CA 1
ATOM 663 C C . THR A 1 82 ? 18.283 1.416 -20.786 1.00 66.56 82 THR A C 1
ATOM 665 O O . THR A 1 82 ? 17.836 1.599 -19.655 1.00 66.56 82 THR A O 1
ATOM 668 N N . ILE A 1 83 ? 17.715 0.568 -21.656 1.00 72.56 83 ILE A N 1
ATOM 669 C CA . ILE A 1 83 ? 16.487 -0.201 -21.369 1.00 72.56 83 ILE A CA 1
ATOM 670 C C . ILE A 1 83 ? 16.679 -1.097 -20.136 1.00 72.56 83 ILE A C 1
ATOM 672 O O . ILE A 1 83 ? 15.919 -0.997 -19.177 1.00 72.56 83 ILE A O 1
ATOM 676 N N . THR A 1 84 ? 17.756 -1.884 -20.096 1.00 77.75 84 THR A N 1
ATOM 677 C CA . THR A 1 84 ? 18.052 -2.782 -18.959 1.00 77.75 84 THR A CA 1
ATOM 678 C C . THR A 1 84 ? 18.317 -2.039 -17.641 1.00 77.75 84 THR A C 1
ATOM 680 O O . THR A 1 84 ? 17.977 -2.527 -16.560 1.00 77.75 84 THR A O 1
ATOM 683 N N . CYS A 1 85 ? 18.887 -0.830 -17.697 1.00 82.38 85 CYS A N 1
ATOM 684 C CA . CYS A 1 85 ? 19.039 0.036 -16.525 1.00 82.38 85 CYS A CA 1
ATOM 685 C C . CYS A 1 85 ? 17.678 0.518 -15.991 1.00 82.38 85 CYS A C 1
ATOM 687 O O . CYS A 1 85 ? 17.431 0.464 -14.781 1.00 82.38 85 CYS A O 1
ATOM 689 N N . VAL A 1 86 ? 16.781 0.945 -16.886 1.00 84.56 86 VAL A N 1
ATOM 690 C CA . VAL A 1 86 ? 15.416 1.369 -16.539 1.00 84.56 86 VAL A CA 1
ATOM 691 C C . VAL A 1 86 ? 14.609 0.199 -15.978 1.00 84.56 86 VAL A C 1
ATOM 693 O O . VAL A 1 86 ? 13.968 0.349 -14.941 1.00 84.56 86 VAL A O 1
ATOM 696 N N . GLU A 1 87 ? 14.696 -0.987 -16.579 1.00 90.56 87 GLU A N 1
ATOM 697 C CA . GLU A 1 87 ? 14.051 -2.206 -16.073 1.00 90.56 87 GLU A CA 1
ATOM 698 C C . GLU A 1 87 ? 14.521 -2.555 -14.660 1.00 90.56 87 GLU A C 1
ATOM 700 O O . GLU A 1 87 ? 13.697 -2.791 -13.774 1.00 90.56 87 GLU A O 1
ATOM 705 N N . ARG A 1 88 ? 15.836 -2.504 -14.406 1.00 92.50 88 ARG A N 1
ATOM 706 C CA . ARG A 1 88 ? 16.396 -2.720 -13.065 1.00 92.50 88 ARG A CA 1
ATOM 707 C C . ARG A 1 88 ? 15.885 -1.682 -12.065 1.00 92.50 88 ARG A C 1
ATOM 709 O O . ARG A 1 88 ? 15.591 -2.034 -10.922 1.00 92.50 88 ARG A O 1
ATOM 716 N N . ARG A 1 89 ? 15.766 -0.414 -12.472 1.00 93.88 89 ARG A N 1
ATOM 717 C CA . ARG A 1 89 ? 15.198 0.654 -11.632 1.00 93.88 89 ARG A CA 1
ATOM 718 C C . ARG A 1 89 ? 13.724 0.391 -11.318 1.00 93.88 89 ARG A C 1
ATOM 720 O O . ARG A 1 89 ? 13.334 0.456 -10.156 1.00 93.88 89 ARG A O 1
ATOM 727 N N . ASN A 1 90 ? 12.931 0.031 -12.322 1.00 97.12 90 ASN A N 1
ATOM 728 C CA . ASN A 1 90 ? 11.506 -0.262 -12.172 1.00 97.12 90 ASN A CA 1
ATOM 729 C C . ASN A 1 90 ? 11.267 -1.505 -11.310 1.00 97.12 90 ASN A C 1
ATOM 731 O O . ASN A 1 90 ? 10.358 -1.507 -10.484 1.00 97.12 90 ASN A O 1
ATOM 735 N N . ALA A 1 91 ? 12.096 -2.541 -11.452 1.00 96.31 91 ALA A N 1
ATOM 736 C CA . ALA A 1 91 ? 12.046 -3.726 -10.601 1.00 96.31 91 ALA A CA 1
ATOM 737 C C . ALA A 1 91 ? 12.267 -3.361 -9.125 1.00 96.31 91 ALA A C 1
ATOM 739 O O . ALA A 1 91 ? 11.489 -3.774 -8.267 1.00 96.31 91 A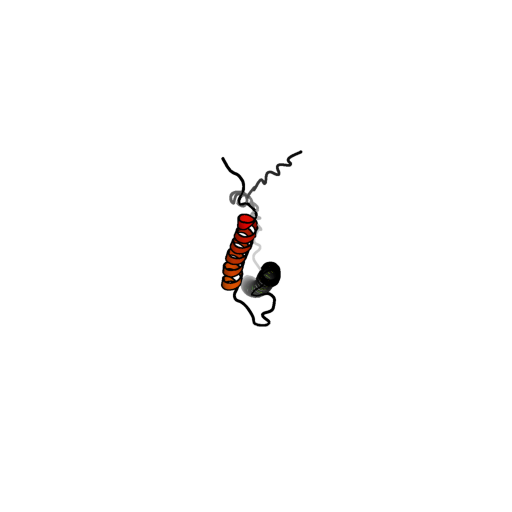LA A O 1
ATOM 740 N N . ARG A 1 92 ? 13.260 -2.509 -8.832 1.00 98.06 92 ARG A N 1
ATOM 741 C CA . ARG A 1 92 ? 13.494 -1.994 -7.472 1.00 98.06 92 ARG A CA 1
ATOM 742 C C . ARG A 1 92 ? 12.300 -1.203 -6.947 1.00 98.06 92 ARG A C 1
ATOM 744 O O . ARG A 1 92 ? 11.897 -1.402 -5.804 1.00 98.06 92 ARG A O 1
ATOM 751 N N . GLU A 1 93 ? 11.718 -0.339 -7.776 1.00 98.00 93 GLU A N 1
ATOM 752 C CA . GLU A 1 93 ? 10.560 0.461 -7.375 1.00 98.00 93 GLU A CA 1
ATOM 753 C C . GLU A 1 93 ? 9.336 -0.415 -7.079 1.00 98.00 93 GLU A C 1
ATOM 755 O O . GLU A 1 93 ? 8.649 -0.192 -6.084 1.00 98.00 93 GLU A O 1
ATOM 760 N N . ARG A 1 94 ? 9.111 -1.483 -7.858 1.00 98.44 94 ARG A N 1
ATOM 761 C CA . ARG A 1 94 ? 8.075 -2.484 -7.553 1.00 98.44 94 ARG A CA 1
ATOM 762 C C . ARG A 1 94 ? 8.309 -3.143 -6.197 1.00 98.44 94 ARG A C 1
ATOM 764 O O . ARG A 1 94 ? 7.364 -3.221 -5.416 1.00 98.44 94 ARG A O 1
ATOM 771 N N . THR A 1 95 ? 9.540 -3.558 -5.888 1.00 98.25 95 THR A N 1
ATOM 772 C CA . THR A 1 95 ? 9.880 -4.132 -4.573 1.00 98.25 95 THR A CA 1
ATOM 773 C C . THR A 1 95 ? 9.605 -3.138 -3.448 1.00 98.25 95 THR A C 1
ATOM 775 O O . THR A 1 95 ? 8.939 -3.477 -2.473 1.00 98.25 95 THR A O 1
ATOM 778 N N . ARG A 1 96 ? 10.035 -1.882 -3.603 1.00 98.62 96 ARG A N 1
ATOM 779 C CA . ARG A 1 96 ? 9.792 -0.821 -2.616 1.00 98.62 96 ARG A CA 1
ATOM 780 C C . ARG A 1 96 ? 8.293 -0.602 -2.377 1.00 98.62 96 ARG A C 1
ATOM 782 O O . ARG A 1 96 ? 7.842 -0.566 -1.232 1.00 98.62 96 ARG A O 1
ATOM 789 N N . VAL A 1 97 ? 7.512 -0.486 -3.452 1.00 98.50 97 VAL A N 1
ATOM 790 C CA . VAL A 1 97 ? 6.052 -0.308 -3.388 1.00 98.50 97 VAL A CA 1
ATOM 791 C C . VAL A 1 97 ? 5.369 -1.529 -2.775 1.00 98.50 97 VAL A C 1
ATOM 793 O O . VAL A 1 97 ? 4.432 -1.362 -1.993 1.00 98.50 97 VAL A O 1
ATOM 796 N N . HIS A 1 98 ? 5.835 -2.742 -3.081 1.00 98.38 98 HIS A N 1
ATOM 797 C CA . HIS A 1 98 ? 5.324 -3.970 -2.478 1.00 98.38 98 HIS A CA 1
ATOM 798 C C . HIS A 1 98 ? 5.504 -3.950 -0.956 1.00 98.38 98 HIS A C 1
ATOM 800 O O . HIS A 1 98 ? 4.538 -4.193 -0.234 1.00 98.38 98 HIS A O 1
ATOM 806 N N . THR A 1 99 ? 6.694 -3.593 -0.461 1.00 98.50 99 THR A N 1
ATOM 807 C CA . THR A 1 99 ? 6.963 -3.464 0.982 1.00 98.50 99 THR A CA 1
ATOM 808 C C . THR A 1 99 ? 6.012 -2.469 1.647 1.00 98.50 99 THR A C 1
ATOM 810 O O . THR A 1 99 ? 5.392 -2.786 2.661 1.00 98.50 99 THR A O 1
ATOM 813 N N . VAL A 1 100 ? 5.814 -1.291 1.045 1.00 98.44 100 VAL A N 1
ATOM 814 C CA . VAL A 1 100 ? 4.880 -0.280 1.574 1.00 98.44 100 VAL A CA 1
ATOM 815 C C . VAL A 1 100 ? 3.442 -0.802 1.582 1.00 98.44 100 VAL A C 1
ATOM 817 O O . VAL A 1 100 ? 2.731 -0.654 2.574 1.00 98.44 100 VAL A O 1
ATOM 820 N N . ASN A 1 101 ? 2.988 -1.429 0.497 1.00 98.25 101 ASN A N 1
ATOM 821 C CA . ASN A 1 101 ? 1.630 -1.966 0.420 1.00 98.25 101 ASN A CA 1
ATOM 822 C C . ASN A 1 101 ? 1.403 -3.097 1.435 1.00 98.25 101 ASN A C 1
ATOM 824 O O . ASN A 1 101 ? 0.320 -3.173 2.017 1.00 98.25 101 ASN A O 1
ATOM 828 N N . HIS A 1 102 ? 2.416 -3.930 1.684 1.00 98.38 102 HIS A N 1
ATOM 829 C CA . HIS A 1 102 ? 2.368 -4.953 2.723 1.00 98.38 102 HIS A CA 1
ATOM 830 C C . HIS A 1 102 ? 2.216 -4.332 4.119 1.00 98.38 102 HIS A C 1
ATOM 832 O O . HIS A 1 102 ? 1.332 -4.741 4.870 1.00 98.38 102 HIS A O 1
ATOM 838 N N . ALA A 1 103 ? 2.983 -3.285 4.437 1.00 98.50 103 ALA A N 1
ATOM 839 C CA . ALA A 1 103 ? 2.837 -2.552 5.697 1.00 98.50 103 ALA A CA 1
ATOM 840 C C . ALA A 1 103 ? 1.428 -1.941 5.857 1.00 98.50 103 ALA A C 1
ATOM 842 O O . ALA A 1 103 ? 0.823 -2.042 6.923 1.00 98.50 103 ALA A O 1
ATOM 843 N N . PHE A 1 104 ? 0.844 -1.389 4.785 1.00 98.44 104 PHE A N 1
ATOM 844 C CA . PHE A 1 104 ? -0.550 -0.916 4.797 1.00 98.44 104 PHE A CA 1
ATOM 845 C C . PHE A 1 104 ? -1.561 -2.042 5.063 1.00 98.44 104 PHE A C 1
ATOM 847 O O . PHE A 1 104 ? -2.567 -1.813 5.738 1.00 98.44 104 PHE A O 1
ATOM 854 N N . LEU A 1 105 ? -1.322 -3.248 4.539 1.00 97.00 105 LEU A N 1
ATOM 855 C CA . LEU A 1 105 ? -2.182 -4.402 4.794 1.00 97.00 105 LEU A CA 1
ATOM 856 C C . LEU A 1 105 ? -2.066 -4.876 6.248 1.00 97.00 105 LEU A C 1
ATOM 858 O O . LEU A 1 105 ? -3.090 -5.165 6.866 1.00 97.00 105 LEU A O 1
ATOM 862 N N . GLN A 1 106 ? -0.853 -4.917 6.801 1.00 97.81 106 GLN A N 1
ATOM 863 C CA . GLN A 1 106 ? -0.635 -5.221 8.218 1.00 97.81 106 GLN A CA 1
ATOM 864 C C . GLN A 1 106 ? -1.347 -4.204 9.110 1.00 97.81 106 GLN A C 1
ATOM 866 O O . GLN A 1 106 ? -2.130 -4.603 9.969 1.00 97.81 106 GLN A O 1
ATOM 871 N N . LEU A 1 107 ? -1.184 -2.908 8.828 1.00 98.38 107 LEU A N 1
ATOM 872 C CA . LEU A 1 107 ? -1.890 -1.850 9.545 1.00 98.38 107 LEU A CA 1
ATOM 873 C C . LEU A 1 107 ? -3.409 -2.049 9.475 1.00 98.38 107 LEU A C 1
ATOM 875 O O . LEU A 1 107 ? -4.058 -2.067 10.512 1.00 98.38 107 LEU A O 1
ATOM 879 N N . LYS A 1 108 ? -3.981 -2.304 8.285 1.00 97.62 108 LYS A N 1
ATOM 880 C CA . LYS A 1 108 ? -5.423 -2.589 8.120 1.00 97.62 108 LYS A CA 1
ATOM 881 C C . LYS A 1 108 ? -5.898 -3.723 9.038 1.00 97.62 108 LYS A C 1
ATOM 883 O O . LYS A 1 108 ? -6.982 -3.616 9.608 1.00 97.62 108 LYS A O 1
ATOM 888 N N . ARG A 1 109 ? -5.123 -4.805 9.159 1.00 96.75 109 ARG A N 1
ATOM 889 C CA . ARG A 1 109 ? -5.481 -5.982 9.973 1.00 96.75 109 ARG A CA 1
ATOM 890 C C . ARG A 1 109 ? -5.532 -5.676 11.470 1.00 96.75 109 ARG A C 1
ATOM 892 O O . ARG A 1 109 ? -6.282 -6.339 12.173 1.00 96.75 109 ARG A O 1
ATOM 899 N N . MET A 1 110 ? -4.776 -4.684 11.937 1.00 96.50 110 MET A N 1
ATOM 900 C CA . MET A 1 110 ? -4.775 -4.255 13.340 1.00 96.50 110 MET A CA 1
ATOM 901 C C . MET A 1 110 ? -5.975 -3.367 13.702 1.00 96.50 110 MET A C 1
ATOM 903 O O . MET A 1 110 ? -6.223 -3.135 14.880 1.00 96.50 110 MET A O 1
ATOM 907 N N . LEU A 1 111 ? -6.720 -2.859 12.713 1.00 97.00 111 LEU A N 1
ATOM 908 C CA . LEU A 1 111 ? -7.844 -1.948 12.932 1.00 97.00 111 LEU A CA 1
ATOM 909 C C . LEU A 1 111 ? -9.154 -2.735 13.099 1.00 97.00 111 LEU A C 1
ATOM 911 O O . LEU A 1 111 ? -9.608 -3.331 12.118 1.00 97.00 111 LEU A O 1
ATOM 915 N N . PRO A 1 112 ? -9.832 -2.691 14.263 1.00 94.12 112 PRO A N 1
ATOM 916 C CA . PRO A 1 112 ? -11.010 -3.525 14.532 1.00 94.12 112 PRO A CA 1
ATOM 917 C C . PRO A 1 112 ? -12.137 -3.366 13.506 1.00 94.12 112 PRO A C 1
ATOM 919 O O . PRO A 1 112 ? -12.733 -4.347 13.064 1.00 94.12 112 PRO A O 1
ATOM 922 N N . SER A 1 113 ? -12.387 -2.132 13.063 1.00 91.56 113 SER A N 1
ATOM 923 C CA . SER A 1 113 ? -13.438 -1.809 12.092 1.00 91.56 113 SER A CA 1
ATOM 924 C C . SER A 1 113 ? -13.100 -2.207 10.653 1.00 91.56 113 SER A C 1
ATOM 926 O O . SER A 1 113 ? -14.001 -2.277 9.821 1.00 91.56 113 SER A O 1
ATOM 928 N N . LEU A 1 114 ? -11.824 -2.459 10.331 1.00 94.00 114 LEU A N 1
ATOM 929 C CA . LEU A 1 114 ? -11.358 -2.793 8.978 1.00 94.00 114 LEU A CA 1
ATOM 930 C C . LEU A 1 114 ? -10.847 -4.232 8.847 1.00 94.00 114 LEU A C 1
ATOM 932 O O . LEU A 1 114 ? -10.804 -4.736 7.722 1.00 94.00 114 LEU A O 1
ATOM 936 N N . ALA A 1 115 ? -10.496 -4.896 9.950 1.00 90.62 115 ALA A N 1
ATOM 937 C CA . ALA A 1 115 ? -9.903 -6.231 9.961 1.00 90.62 115 ALA A CA 1
ATOM 938 C C . ALA A 1 115 ? -10.804 -7.286 9.300 1.00 90.62 115 ALA A C 1
ATOM 940 O O . ALA A 1 115 ? -10.322 -8.103 8.519 1.00 90.62 115 ALA A O 1
ATOM 941 N N . LYS A 1 116 ? -12.120 -7.223 9.550 1.00 89.75 116 LYS A N 1
ATOM 942 C CA . LYS A 1 116 ? -13.119 -8.158 8.997 1.00 89.75 116 LYS A CA 1
ATOM 943 C C . LYS A 1 116 ? -13.613 -7.775 7.594 1.00 89.75 116 LYS A C 1
ATOM 945 O O . LYS A 1 116 ? -14.323 -8.545 6.955 1.00 89.75 116 LYS A O 1
ATOM 950 N N . ASN A 1 117 ? -13.245 -6.595 7.089 1.00 87.31 117 ASN A N 1
ATOM 951 C CA . ASN A 1 117 ? -13.712 -6.134 5.784 1.00 87.31 117 ASN A CA 1
ATOM 952 C C . ASN A 1 117 ? -12.954 -6.835 4.655 1.00 87.31 117 ASN A C 1
ATOM 954 O O . ASN A 1 117 ? -11.793 -6.517 4.377 1.00 87.31 117 ASN A O 1
ATOM 958 N N . VAL A 1 118 ? -13.654 -7.724 3.949 1.00 88.00 118 VAL A N 1
ATOM 959 C CA . VAL A 1 118 ? -13.151 -8.423 2.752 1.00 88.00 118 VAL A CA 1
ATOM 960 C C . VAL A 1 118 ? -12.889 -7.442 1.600 1.00 88.00 118 VAL A C 1
ATOM 962 O O . VAL A 1 118 ? -11.977 -7.632 0.799 1.00 88.00 118 VAL A O 1
ATOM 965 N N . LYS A 1 119 ? -13.636 -6.331 1.546 1.00 92.88 119 LYS A N 1
ATOM 966 C CA . LYS A 1 119 ? -13.486 -5.302 0.509 1.00 92.88 119 LYS A CA 1
ATOM 967 C C . LYS A 1 119 ? -12.134 -4.577 0.596 1.00 92.88 119 LYS A C 1
ATOM 969 O O . LYS A 1 119 ? -11.542 -4.390 1.669 1.00 92.88 119 LYS A O 1
ATOM 974 N N . ARG A 1 120 ? -11.654 -4.115 -0.564 1.00 93.69 120 ARG A N 1
ATOM 975 C CA . ARG A 1 120 ? -10.467 -3.255 -0.666 1.00 93.69 120 ARG A CA 1
ATOM 976 C C . ARG A 1 120 ? -10.744 -1.919 0.027 1.00 93.69 120 ARG A C 1
ATOM 978 O O . ARG A 1 120 ? -11.765 -1.288 -0.219 1.00 93.69 120 ARG A O 1
ATOM 985 N N . VAL A 1 121 ? -9.810 -1.484 0.870 1.00 95.31 121 VAL A N 1
ATOM 986 C CA . VAL A 1 121 ? -9.889 -0.210 1.598 1.00 95.31 121 VAL A CA 1
ATOM 987 C C . VAL A 1 121 ? -8.823 0.740 1.059 1.00 95.31 121 VAL A C 1
ATOM 989 O O . VAL A 1 121 ? -7.714 0.311 0.735 1.00 95.31 121 VAL A O 1
ATOM 992 N N . SER A 1 122 ? -9.150 2.026 0.928 1.00 97.69 122 SER A N 1
ATOM 993 C CA . SER A 1 122 ? -8.196 3.036 0.463 1.00 97.69 122 SER A CA 1
ATOM 994 C C . SER A 1 122 ? -7.120 3.329 1.516 1.00 97.69 122 SER A C 1
ATOM 996 O O . SER A 1 122 ? -7.376 3.262 2.720 1.00 97.69 122 SER A O 1
ATOM 998 N N . LYS A 1 123 ? -5.914 3.711 1.068 1.00 98.00 123 LYS A N 1
ATOM 999 C CA . LYS A 1 123 ? -4.795 4.079 1.959 1.00 98.00 123 LYS A CA 1
ATOM 1000 C C . LYS A 1 123 ? -5.188 5.198 2.924 1.00 98.00 123 LYS A C 1
ATOM 1002 O O . LYS A 1 123 ? -4.946 5.093 4.118 1.00 98.00 123 LYS A O 1
ATOM 1007 N N . LEU A 1 124 ? -5.878 6.221 2.419 1.00 98.31 124 LEU A N 1
ATOM 1008 C CA . LEU A 1 124 ? -6.357 7.345 3.221 1.00 98.31 124 LEU A CA 1
ATOM 1009 C C . LEU A 1 124 ? -7.333 6.910 4.322 1.00 98.31 124 LEU A C 1
ATOM 1011 O O . LEU A 1 124 ? -7.235 7.386 5.450 1.00 98.31 124 LEU A O 1
ATOM 1015 N N . LYS A 1 125 ? -8.259 5.990 4.019 1.00 97.31 125 LYS A N 1
ATOM 1016 C CA . LYS A 1 125 ? -9.189 5.466 5.026 1.00 97.31 125 LYS A CA 1
ATOM 1017 C C . LYS A 1 125 ? -8.447 4.667 6.099 1.00 97.31 125 LYS A C 1
ATOM 1019 O O . LYS A 1 125 ? -8.742 4.865 7.271 1.00 97.31 125 LYS A O 1
ATOM 1024 N N . ILE A 1 126 ? -7.466 3.840 5.718 1.00 98.25 126 ILE A N 1
ATOM 1025 C CA . ILE A 1 126 ? -6.611 3.112 6.673 1.00 98.25 126 ILE A CA 1
ATOM 1026 C C . ILE A 1 126 ? -5.907 4.100 7.615 1.00 98.25 126 ILE A C 1
ATOM 1028 O O . ILE A 1 126 ? -5.990 3.928 8.827 1.00 98.25 126 ILE A O 1
ATOM 1032 N N . LEU A 1 127 ? -5.288 5.166 7.090 1.00 98.56 127 LEU A N 1
ATOM 1033 C CA . LEU A 1 127 ? -4.597 6.173 7.911 1.00 98.56 127 LEU A CA 1
ATOM 1034 C C . LEU A 1 127 ? -5.547 6.880 8.886 1.00 98.56 127 LEU A C 1
ATOM 1036 O O . LEU A 1 127 ? -5.281 6.910 10.085 1.00 98.56 127 LEU A O 1
ATOM 1040 N N . ARG A 1 128 ? -6.686 7.387 8.394 1.00 98.06 128 ARG A N 1
ATOM 1041 C CA . ARG A 1 128 ? -7.685 8.072 9.234 1.00 98.06 128 ARG A CA 1
ATOM 1042 C C . ARG A 1 128 ? -8.204 7.174 10.355 1.00 98.06 128 ARG A C 1
ATOM 1044 O O . ARG A 1 128 ? -8.268 7.598 11.502 1.00 98.06 128 ARG A O 1
ATOM 1051 N N . THR A 1 129 ? -8.543 5.926 10.033 1.00 97.44 129 THR A N 1
ATOM 1052 C CA . THR A 1 129 ? -9.044 4.977 11.030 1.00 97.44 129 THR A CA 1
ATOM 1053 C C . THR A 1 129 ? -7.961 4.538 12.017 1.00 97.44 129 THR A C 1
ATOM 1055 O O . THR A 1 129 ? -8.280 4.299 13.175 1.00 97.44 129 THR A O 1
ATOM 1058 N N . SER A 1 130 ? -6.691 4.493 11.608 1.00 98.12 130 SER A N 1
ATOM 1059 C CA . SER A 1 130 ? -5.574 4.199 12.521 1.00 98.12 130 SER A CA 1
ATOM 1060 C C . SER A 1 130 ? -5.406 5.276 13.584 1.00 98.12 130 SER A C 1
ATOM 1062 O O . SER A 1 130 ? -5.313 4.956 14.763 1.00 98.12 130 SER A O 1
ATOM 1064 N N . ILE A 1 131 ? -5.440 6.546 13.175 1.00 97.62 131 ILE A N 1
ATOM 1065 C CA . ILE A 1 131 ? -5.364 7.690 14.093 1.00 97.62 131 ILE A CA 1
ATOM 1066 C C . ILE A 1 131 ? -6.530 7.649 15.088 1.00 97.62 131 ILE A C 1
ATOM 1068 O O . ILE A 1 131 ? -6.321 7.721 16.296 1.00 97.62 131 ILE A O 1
ATOM 1072 N N . GLN A 1 132 ? -7.756 7.458 14.589 1.00 96.62 132 GLN A N 1
ATOM 1073 C CA . GLN A 1 132 ? -8.939 7.345 15.442 1.00 96.62 132 GLN A CA 1
ATOM 1074 C C . GLN A 1 132 ? -8.827 6.179 16.433 1.00 96.62 132 GLN A C 1
ATOM 1076 O O . GLN A 1 132 ? -9.197 6.329 17.593 1.00 96.62 132 GLN A O 1
ATOM 1081 N N . TYR A 1 133 ? -8.311 5.031 15.991 1.00 97.38 133 TYR A N 1
ATOM 1082 C CA . TYR A 1 133 ? -8.161 3.864 16.852 1.00 97.38 133 TYR A CA 1
ATOM 1083 C C . TYR A 1 133 ? -7.140 4.105 17.968 1.00 97.38 133 TYR A C 1
ATOM 1085 O O . TYR A 1 133 ? -7.419 3.781 19.117 1.00 97.38 133 TYR A O 1
ATOM 1093 N N . ILE A 1 134 ? -6.012 4.757 17.669 1.00 96.12 134 ILE A N 1
ATOM 1094 C CA . ILE A 1 134 ? -5.041 5.177 18.692 1.00 96.12 134 ILE A CA 1
ATOM 1095 C C . ILE A 1 134 ? -5.717 6.081 19.734 1.00 96.12 134 ILE A C 1
ATOM 1097 O O . ILE A 1 134 ? -5.588 5.819 20.926 1.00 96.12 134 ILE A O 1
ATOM 1101 N N . TYR A 1 135 ? -6.493 7.089 19.316 1.00 95.12 135 TYR A N 1
ATOM 1102 C CA . TYR A 1 135 ? -7.208 7.960 20.259 1.00 95.12 135 TYR A CA 1
ATOM 1103 C C . TYR A 1 135 ? -8.246 7.218 21.106 1.00 95.12 135 TYR A C 1
ATOM 1105 O O . TYR A 1 135 ? -8.395 7.521 22.287 1.00 95.12 135 TYR A O 1
ATOM 1113 N N . GLN A 1 136 ? -8.942 6.232 20.539 1.00 95.12 136 GLN A N 1
ATOM 1114 C CA . GLN A 1 136 ? -9.871 5.388 21.295 1.00 95.12 136 GLN A CA 1
ATOM 1115 C C . GLN A 1 136 ? -9.141 4.564 22.355 1.00 95.12 136 GLN A C 1
ATOM 1117 O O . GLN A 1 136 ? -9.577 4.540 23.501 1.00 95.12 136 GLN A O 1
ATOM 1122 N N . LEU A 1 137 ? -8.014 3.939 21.996 1.00 94.69 137 LEU A N 1
ATOM 1123 C CA . LEU A 1 137 ? -7.190 3.193 22.948 1.00 94.69 137 LEU A CA 1
ATOM 1124 C C . LEU A 1 137 ? -6.677 4.107 24.066 1.00 94.69 137 LEU A C 1
ATOM 1126 O O . LEU A 1 137 ? -6.803 3.755 25.234 1.00 94.69 137 LEU A O 1
ATOM 1130 N N . ILE A 1 138 ? -6.180 5.302 23.729 1.00 94.44 138 ILE A N 1
ATOM 1131 C CA . ILE A 1 138 ? -5.754 6.302 24.720 1.00 94.44 138 ILE A CA 1
ATOM 1132 C C . ILE A 1 138 ? -6.921 6.711 25.619 1.00 94.44 138 ILE A C 1
ATOM 1134 O O . ILE A 1 138 ? -6.727 6.833 26.819 1.00 94.44 138 ILE A O 1
ATOM 1138 N N . SER A 1 139 ? -8.130 6.902 25.084 1.00 91.38 139 SER A N 1
ATOM 1139 C CA . SER A 1 139 ? -9.298 7.265 25.894 1.00 91.38 139 SER A CA 1
ATOM 1140 C C . SER A 1 139 ? -9.705 6.146 26.852 1.00 91.38 139 SER A C 1
ATOM 1142 O O . SER A 1 139 ? -9.964 6.426 28.015 1.00 91.38 139 SER A O 1
ATOM 1144 N N . ILE A 1 140 ? -9.702 4.887 26.407 1.00 92.81 140 ILE A N 1
ATOM 1145 C CA . ILE A 1 140 ? -10.019 3.729 27.260 1.00 92.81 140 ILE A CA 1
ATOM 1146 C C . ILE A 1 140 ? -8.973 3.581 28.377 1.00 92.81 140 ILE A C 1
ATOM 1148 O O . ILE A 1 140 ? -9.320 3.392 29.542 1.00 92.81 140 ILE A O 1
ATOM 1152 N N . LEU A 1 141 ? -7.689 3.735 28.043 1.00 92.38 141 LEU A N 1
ATOM 1153 C CA . LEU A 1 141 ? -6.604 3.714 29.028 1.00 92.38 141 LEU A CA 1
ATOM 1154 C C . LEU A 1 141 ? -6.653 4.939 29.961 1.00 92.38 141 LEU A C 1
ATOM 1156 O O . LEU A 1 141 ? -6.452 4.803 31.160 1.00 92.38 141 LEU A O 1
ATOM 1160 N N . GLY A 1 142 ? -6.993 6.115 29.433 1.00 74.12 142 GLY A N 1
ATOM 1161 C CA . GLY A 1 142 ? -7.107 7.385 30.155 1.00 74.12 142 GLY A CA 1
ATOM 1162 C C . GLY A 1 142 ? -8.312 7.464 31.097 1.00 74.12 142 GLY A C 1
ATOM 1163 O O . GLY A 1 142 ? -8.228 8.052 32.170 1.00 74.12 142 GLY A O 1
ATOM 1164 N N . GLN A 1 143 ? -9.420 6.814 30.733 1.00 58.19 143 GLN A N 1
ATOM 1165 C CA . GLN A 1 143 ? -10.569 6.570 31.613 1.00 58.19 143 GLN A CA 1
ATOM 1166 C C . GLN A 1 143 ? -10.218 5.596 32.748 1.00 58.19 143 GLN A C 1
ATOM 1168 O O . GLN A 1 143 ? -10.870 5.612 33.786 1.00 58.19 143 GLN A O 1
ATOM 1173 N N . THR A 1 144 ? -9.158 4.794 32.588 1.00 52.06 144 THR A N 1
ATOM 1174 C CA . THR A 1 144 ? -8.600 3.955 33.660 1.00 52.06 144 THR A CA 1
ATOM 1175 C C . THR A 1 144 ? -7.659 4.756 34.580 1.00 52.06 144 THR A C 1
ATOM 1177 O O . THR A 1 144 ? -7.464 4.382 35.732 1.00 52.06 144 THR A O 1
ATOM 1180 N N . THR A 1 145 ? -7.119 5.896 34.127 1.00 49.91 145 THR A N 1
ATOM 1181 C CA . THR A 1 145 ? -6.230 6.787 34.900 1.00 49.91 145 THR A CA 1
ATOM 1182 C C . THR A 1 145 ? -6.927 8.068 35.376 1.00 49.91 145 THR A C 1
ATOM 1184 O O . THR A 1 145 ? -6.349 9.150 35.309 1.00 49.91 145 THR A O 1
ATOM 1187 N N . GLN A 1 146 ? -8.160 7.978 35.885 1.00 47.66 146 GLN A N 1
ATOM 1188 C CA . GLN A 1 146 ? -8.692 9.004 36.792 1.00 47.66 146 GLN A CA 1
ATOM 1189 C C . GLN A 1 146 ? -8.435 8.602 38.247 1.00 47.66 146 GLN A C 1
ATOM 1191 O O . GLN A 1 146 ? -9.306 8.074 38.932 1.00 47.66 146 GLN A O 1
ATOM 1196 N N . LYS A 1 147 ? -7.191 8.828 38.674 1.00 49.56 147 LYS A N 1
ATOM 1197 C CA . LYS A 1 147 ? -6.795 9.263 40.021 1.00 49.56 147 LYS A CA 1
ATOM 1198 C C . LYS A 1 147 ? -5.291 9.513 40.014 1.00 49.56 147 LYS A C 1
ATOM 1200 O O . LYS A 1 147 ? -4.497 8.630 40.314 1.00 49.56 147 LYS A O 1
ATOM 1205 N N . LEU A 1 148 ? -4.914 10.724 39.636 1.00 44.91 148 LEU A N 1
ATOM 1206 C CA . LEU A 1 148 ? -3.775 11.394 40.246 1.00 44.91 148 LEU A CA 1
ATOM 1207 C C . LEU A 1 148 ? -4.290 12.783 40.607 1.00 44.91 148 LEU A C 1
ATOM 1209 O O . LEU A 1 148 ? -4.346 13.684 39.775 1.00 44.91 148 LEU A O 1
ATOM 1213 N N . ASP A 1 149 ? -4.812 12.840 41.829 1.00 47.28 149 ASP A N 1
ATOM 1214 C CA . ASP A 1 149 ? -5.106 14.052 42.577 1.00 47.28 149 ASP A CA 1
ATOM 1215 C C . ASP A 1 149 ? -3.802 14.857 42.759 1.00 47.28 149 ASP A C 1
ATOM 1217 O O . ASP A 1 149 ? -2.757 14.254 43.026 1.00 47.28 149 ASP A O 1
ATOM 1221 N N . GLY A 1 150 ? -3.876 16.191 42.664 1.00 39.56 150 GLY A N 1
ATOM 1222 C CA . GLY A 1 150 ? -2.799 17.121 43.041 1.00 39.56 150 GLY A CA 1
ATOM 1223 C C . GLY A 1 150 ? -2.401 18.101 41.954 1.00 39.56 150 GLY A C 1
ATOM 1224 O O . GLY A 1 150 ? -1.460 17.774 41.201 1.00 39.56 150 GLY A O 1
#

pLDDT: mean 71.93, std 21.29, range [34.72, 98.62]

Secondary structure (DSSP, 8-state):
-----------PPPGGGGSS---------------S-HHHHHHHHHHHHHHHHHHHHHHHHHHHHHHHHHHHHHHHHHHHHHHHHHHHHHHHHHHHHHHHHHHHHHHHHH-HHHHT--S---HHHHHHHHHHHHHHHHHHHHHH------

Organism: Meloidogyne enterolobii (NCBI:txid390850)

InterPro domains:
  IPR011598 Myc-type, basic helix-loop-helix (bHLH) domain [PF00010] (87-137)
  IPR011598 Myc-type, basic helix-loop-helix (bHLH) domain [PS50888] (84-137)
  IPR011598 Myc-type, basic helix-loop-helix (bHLH) domain [SM00353] (90-143)
  IPR036638 Helix-loop-helix DNA-binding domain superfamily [G3DSA:4.10.280.10] (86-148)
  IPR036638 Helix-loop-helix DNA-binding domain superfamily [SSF47459] (88-147)
  IPR050283 E-box Binding Transcriptional Regulators [PTHR23349] (70-146)

Sequence (150 aa):
MSNFLLSFSSSTPSLSHLLLTNNNFKSTTIPINQNENYSQIEQIVSSKFQNLNKNIKNEIINLNKQTKFNRLQTKKTIQKKTITCVERRNARERTRVHTVNHAFLQLKRMLPSLAKNVKRVSKLKILRTSIQYIYQLISILGQTTQKLDG